Protein AF-A0A328RET3-F1 (afdb_monomer)

Nearest PDB structures (foldseek):
  8r55-assembly1_z  TM=6.694E-01  e=1.239E-01  Bacillus subtilis
  3qii-assembly1_A-2  TM=6.560E-01  e=2.135E-01  Homo sapiens
  2equ-assembly1_A  TM=6.063E-01  e=1.578E-01  Homo sapiens
  8c3a-assembly2_BH  TM=6.347E-01  e=8.083E-01  Candida albicans
  7ohr-assembly1_M  TM=5.501E-01  e=5.622E-01  Saccharomyces cerevisiae S288C

Foldseek 3Di:
DPPPDPDDDDFQFWKAFPPPRFIWGFHDADPVQWTFIAGPVRDTDTHHPVCCVPGIDTPCRVVVHPDTDGPPDDD

Solvent-accessible surface area (backbone atoms only — not comparable to full-atom values): 4519 Å² total; per-residue (Å²): 134,84,81,74,72,81,81,80,87,49,68,36,27,40,33,29,31,72,87,79,62,50,53,36,29,38,55,46,77,46,96,89,56,30,32,39,28,33,38,83,86,69,45,80,46,76,43,47,51,67,52,48,70,71,46,36,41,42,52,18,70,76,68,73,45,97,59,76,55,39,74,88,64,79,133

Structure (mmCIF, N/CA/C/O backbone):
data_AF-A0A328RET3-F1
#
_entry.id   AF-A0A328RET3-F1
#
loop_
_atom_site.group_PDB
_atom_site.id
_atom_site.type_symbol
_atom_site.label_atom_id
_atom_site.label_alt_id
_atom_site.label_comp_id
_atom_site.label_asym_id
_atom_site.label_entity_id
_atom_site.label_seq_id
_atom_site.pdbx_PDB_ins_code
_atom_site.Cartn_x
_atom_site.Cartn_y
_atom_site.Cartn_z
_atom_site.occupancy
_atom_site.B_iso_or_equiv
_atom_site.auth_seq_id
_atom_site.auth_comp_id
_atom_site.auth_asym_id
_atom_site.auth_atom_id
_atom_site.pdbx_PDB_model_num
ATOM 1 N N . MET A 1 1 ? -4.464 25.882 6.307 1.00 40.34 1 MET A N 1
ATOM 2 C CA . MET A 1 1 ? -4.197 24.626 5.569 1.00 40.34 1 MET A CA 1
ATOM 3 C C . MET A 1 1 ? -3.121 23.850 6.311 1.00 40.34 1 MET A C 1
ATOM 5 O O . MET A 1 1 ? -1.976 24.285 6.332 1.00 40.34 1 MET A O 1
ATOM 9 N N . SER A 1 2 ? -3.495 22.777 7.012 1.00 36.66 2 SER A N 1
ATOM 10 C CA . SER A 1 2 ? -2.539 21.967 7.777 1.00 36.66 2 SER A CA 1
ATOM 11 C C . SER A 1 2 ? -1.558 21.312 6.803 1.00 36.66 2 SER A C 1
ATOM 13 O O . SER A 1 2 ? -1.986 20.603 5.891 1.00 36.66 2 SER A O 1
ATOM 15 N N . LYS A 1 3 ? -0.258 21.600 6.942 1.00 42.03 3 LYS A N 1
ATOM 16 C CA . LYS A 1 3 ? 0.806 20.931 6.184 1.00 42.03 3 LYS A CA 1
ATOM 17 C C . LYS A 1 3 ? 0.746 19.451 6.562 1.00 42.03 3 LYS A C 1
ATOM 19 O O . LYS A 1 3 ? 1.305 19.066 7.585 1.00 42.03 3 LYS A O 1
ATOM 24 N N . LYS A 1 4 ? 0.038 18.625 5.780 1.00 51.62 4 LYS A N 1
ATOM 25 C CA . LYS A 1 4 ? 0.141 17.168 5.904 1.00 51.62 4 LYS A CA 1
ATOM 26 C C . LYS A 1 4 ? 1.625 16.844 5.759 1.00 51.62 4 LYS A C 1
ATOM 28 O O . LYS A 1 4 ? 2.209 17.087 4.704 1.00 51.62 4 LYS A O 1
ATOM 33 N N . SER A 1 5 ? 2.247 16.400 6.850 1.00 53.44 5 SER A N 1
ATOM 34 C CA . SER A 1 5 ? 3.602 15.857 6.826 1.00 53.44 5 SER A CA 1
ATOM 35 C C . SER A 1 5 ? 3.680 14.868 5.665 1.00 53.44 5 SER A C 1
ATOM 37 O O . SER A 1 5 ? 2.788 14.027 5.534 1.00 53.44 5 SER A O 1
ATOM 39 N N . LYS A 1 6 ? 4.675 15.006 4.777 1.00 62.31 6 LYS A N 1
ATOM 40 C CA . LYS A 1 6 ? 4.858 14.074 3.654 1.00 62.31 6 LYS A CA 1
ATOM 41 C C . LYS A 1 6 ? 4.934 12.663 4.239 1.00 62.31 6 LYS A C 1
ATOM 43 O O . LYS A 1 6 ? 5.908 12.351 4.927 1.00 62.31 6 LYS A O 1
ATOM 48 N N . ARG A 1 7 ? 3.921 11.827 3.981 1.00 69.94 7 ARG A N 1
ATOM 49 C CA . ARG A 1 7 ? 3.945 10.413 4.372 1.00 69.94 7 ARG A CA 1
ATOM 50 C C . ARG A 1 7 ? 5.197 9.784 3.771 1.00 69.94 7 ARG A C 1
ATOM 52 O O . ARG A 1 7 ? 5.405 9.811 2.559 1.00 69.94 7 ARG A O 1
ATOM 59 N N . GLN A 1 8 ? 6.066 9.267 4.633 1.00 80.88 8 GLN A N 1
ATOM 60 C CA . GLN A 1 8 ? 7.250 8.539 4.203 1.00 80.88 8 GLN A CA 1
ATOM 61 C C . GLN A 1 8 ? 6.884 7.069 4.026 1.00 80.88 8 GLN A C 1
ATOM 63 O O . GLN A 1 8 ? 6.820 6.314 4.997 1.00 80.88 8 GLN A O 1
ATOM 68 N N . TYR A 1 9 ? 6.667 6.668 2.777 1.00 86.12 9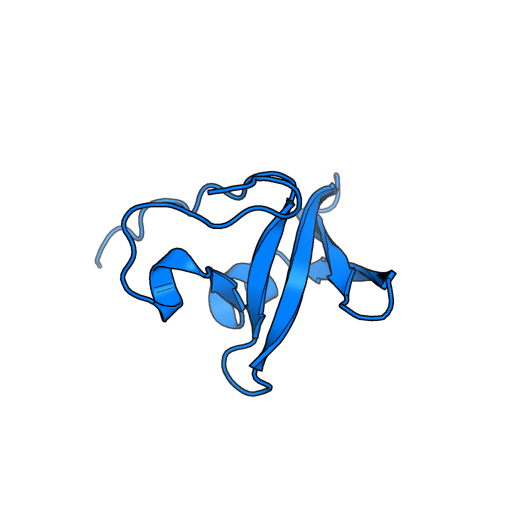 TYR A N 1
ATOM 69 C CA . TYR A 1 9 ? 6.446 5.271 2.425 1.00 86.12 9 TYR A CA 1
ATOM 70 C C . TYR A 1 9 ? 7.738 4.473 2.576 1.00 86.12 9 TYR A C 1
ATOM 72 O O . TYR A 1 9 ? 8.799 4.857 2.079 1.00 86.12 9 TYR A O 1
ATOM 80 N N . LYS A 1 10 ? 7.650 3.355 3.295 1.00 87.38 10 LYS A N 1
ATOM 81 C CA . LYS A 1 10 ? 8.776 2.461 3.576 1.00 87.38 10 LYS A CA 1
ATOM 82 C C . LYS A 1 10 ? 8.521 1.120 2.912 1.00 87.38 10 LYS A C 1
ATOM 84 O O . LYS A 1 10 ? 7.393 0.639 2.892 1.00 87.38 10 LYS A O 1
ATOM 89 N N . ARG A 1 11 ? 9.573 0.485 2.398 1.00 87.88 11 ARG A N 1
ATOM 90 C CA . ARG A 1 11 ? 9.463 -0.860 1.822 1.00 87.88 11 ARG A CA 1
ATOM 91 C C . ARG A 1 11 ? 8.821 -1.822 2.827 1.00 87.88 11 ARG A C 1
ATOM 93 O O . ARG A 1 11 ? 9.157 -1.794 4.012 1.00 87.88 11 ARG A O 1
ATOM 100 N N . ALA A 1 12 ? 7.942 -2.678 2.318 1.00 89.56 12 ALA A N 1
ATOM 101 C CA . ALA A 1 12 ? 7.159 -3.654 3.069 1.00 89.56 12 ALA A CA 1
ATOM 102 C C . ALA A 1 12 ? 6.144 -3.056 4.061 1.00 89.56 12 ALA A C 1
ATOM 104 O O . ALA A 1 12 ? 5.650 -3.786 4.917 1.00 89.56 12 ALA A O 1
ATOM 105 N N . MET A 1 13 ? 5.829 -1.762 3.957 1.00 90.94 13 MET A N 1
ATOM 106 C CA . MET A 1 13 ? 4.778 -1.110 4.742 1.00 90.94 13 MET A CA 1
ATOM 107 C C . MET A 1 13 ? 3.400 -1.652 4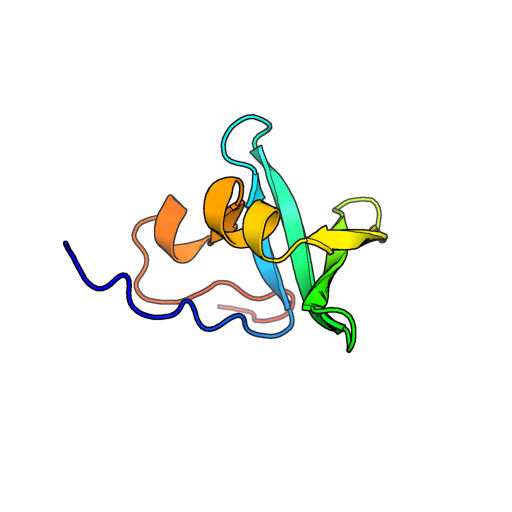.367 1.00 90.94 13 MET A C 1
ATOM 109 O O . MET A 1 13 ? 3.097 -1.822 3.186 1.00 90.94 13 MET A O 1
ATOM 113 N N . GLU A 1 14 ? 2.578 -1.918 5.379 1.00 90.88 14 GLU A N 1
ATOM 114 C CA . GLU A 1 14 ? 1.201 -2.371 5.191 1.00 90.88 14 GLU A CA 1
ATOM 115 C C . GLU A 1 14 ? 0.263 -1.168 5.060 1.00 90.88 14 GLU A C 1
ATOM 117 O O . GLU A 1 14 ? 0.221 -0.303 5.942 1.00 90.88 14 GLU A O 1
ATOM 122 N N . LEU A 1 15 ? -0.476 -1.127 3.954 1.00 92.12 15 LEU A N 1
ATOM 123 C CA . LEU A 1 15 ? -1.492 -0.122 3.671 1.00 92.12 15 LEU A CA 1
ATOM 124 C C . LEU A 1 15 ? -2.851 -0.807 3.538 1.00 92.12 15 LEU A C 1
ATOM 126 O O . LEU A 1 15 ? -2.946 -1.926 3.034 1.00 92.12 15 LEU A O 1
ATOM 130 N N . PHE A 1 16 ? -3.898 -0.118 3.964 1.00 92.00 16 PHE A N 1
ATOM 131 C CA . PHE A 1 16 ? -5.274 -0.591 3.930 1.00 92.00 16 PHE A CA 1
ATOM 132 C C . PHE A 1 16 ? -6.112 0.402 3.143 1.00 92.00 16 PHE A C 1
ATOM 134 O O . PHE A 1 16 ? -6.048 1.605 3.399 1.00 92.00 16 PHE A O 1
ATOM 141 N N . HIS A 1 17 ? -6.888 -0.098 2.190 1.00 92.62 17 HIS A N 1
ATOM 142 C CA . HIS A 1 17 ? -7.861 0.719 1.481 1.00 92.62 17 HIS A CA 1
ATOM 143 C C . HIS A 1 17 ? -8.975 1.131 2.450 1.00 92.62 17 HIS A C 1
ATOM 145 O O . HIS A 1 17 ? -9.507 0.281 3.167 1.00 92.62 17 HIS A O 1
ATOM 151 N N . LYS A 1 18 ? -9.351 2.412 2.460 1.00 90.12 18 LYS A N 1
ATOM 152 C CA . LYS A 1 18 ? -10.322 2.977 3.413 1.00 90.12 18 LYS A CA 1
ATOM 153 C C . LYS A 1 18 ? -11.698 2.318 3.329 1.00 90.12 18 LYS A C 1
ATOM 155 O O . LYS A 1 18 ? -12.234 1.946 4.363 1.00 90.12 18 LYS A O 1
ATOM 160 N N . ASP A 1 19 ? -12.217 2.135 2.114 1.00 89.75 19 ASP A N 1
ATOM 161 C CA . ASP A 1 19 ? -13.574 1.596 1.927 1.00 89.75 19 ASP A CA 1
ATOM 162 C C . ASP A 1 19 ? -13.631 0.066 1.905 1.00 89.75 19 ASP A C 1
ATOM 164 O O . ASP A 1 19 ? -14.489 -0.548 2.528 1.00 89.75 19 ASP A O 1
ATOM 168 N N . THR A 1 20 ? -12.719 -0.578 1.171 1.00 89.31 20 THR A N 1
ATOM 169 C CA . THR A 1 20 ? -12.769 -2.036 0.976 1.00 89.31 20 THR A CA 1
ATOM 170 C C . THR A 1 20 ? -12.046 -2.821 2.066 1.00 89.31 20 THR A C 1
ATOM 172 O O . THR A 1 20 ? -12.110 -4.049 2.066 1.00 89.31 20 THR A O 1
ATOM 175 N N . HIS A 1 21 ? -11.304 -2.141 2.947 1.00 84.44 21 HIS A N 1
ATOM 176 C CA . HIS A 1 21 ? -10.404 -2.736 3.941 1.00 84.44 21 HIS A CA 1
ATOM 177 C C . HIS A 1 21 ? -9.363 -3.709 3.363 1.00 84.44 21 HIS A C 1
ATOM 179 O O . HIS A 1 21 ? -8.686 -4.419 4.108 1.00 84.44 21 HIS A O 1
ATOM 185 N N . LYS A 1 22 ? -9.183 -3.725 2.035 1.00 90.12 22 LYS A N 1
ATOM 186 C CA . LYS A 1 22 ? -8.191 -4.572 1.379 1.00 90.12 22 LYS A CA 1
ATOM 187 C C . LYS A 1 22 ? -6.794 -4.107 1.745 1.00 90.12 22 LYS A C 1
ATOM 189 O O . LYS A 1 22 ? -6.463 -2.924 1.633 1.00 90.12 22 LYS A O 1
ATOM 194 N N . LYS A 1 23 ? -5.964 -5.064 2.141 1.00 91.75 23 LYS A N 1
ATOM 195 C CA . LYS A 1 23 ? -4.567 -4.835 2.474 1.00 91.75 23 LYS A CA 1
ATOM 196 C C . LYS A 1 23 ? -3.684 -4.949 1.237 1.00 91.75 23 LYS A C 1
ATOM 198 O O . LYS A 1 23 ? -3.799 -5.877 0.435 1.00 91.75 23 LYS A O 1
ATOM 203 N N . ILE A 1 24 ? -2.735 -4.030 1.141 1.00 93.75 24 ILE A N 1
ATOM 204 C CA . ILE A 1 24 ? -1.631 -4.076 0.189 1.00 93.75 24 ILE A CA 1
ATOM 205 C C . ILE A 1 24 ? -0.310 -3.840 0.923 1.00 93.75 24 ILE A C 1
ATOM 207 O O . ILE A 1 24 ? -0.257 -3.281 2.020 1.00 93.75 24 ILE A O 1
ATOM 211 N N . ILE A 1 25 ? 0.780 -4.275 0.307 1.00 93.81 25 ILE A N 1
ATOM 212 C CA . ILE A 1 25 ? 2.137 -4.085 0.805 1.00 93.81 25 ILE A CA 1
ATOM 213 C C . ILE A 1 25 ? 2.878 -3.195 -0.178 1.00 93.81 25 ILE A C 1
ATOM 215 O O . ILE A 1 25 ? 3.077 -3.572 -1.333 1.00 93.81 25 ILE A O 1
ATOM 219 N N . PHE A 1 26 ? 3.334 -2.042 0.295 1.00 93.69 26 PHE A N 1
ATOM 220 C CA . PHE A 1 26 ? 4.143 -1.136 -0.505 1.00 93.69 26 PHE A CA 1
ATOM 221 C C . PHE A 1 26 ? 5.526 -1.748 -0.776 1.00 93.69 26 PHE A C 1
ATOM 223 O O . PHE A 1 26 ? 6.250 -2.117 0.158 1.00 93.69 26 PHE A O 1
ATOM 230 N N . ALA A 1 27 ? 5.922 -1.840 -2.046 1.00 92.88 27 ALA A N 1
ATOM 231 C CA . ALA A 1 27 ? 7.249 -2.309 -2.435 1.00 92.88 27 ALA A CA 1
ATOM 232 C C . ALA A 1 27 ? 8.202 -1.134 -2.692 1.00 92.88 27 ALA A C 1
ATOM 234 O O . ALA A 1 27 ? 9.193 -0.990 -1.969 1.00 92.88 27 ALA A O 1
ATOM 235 N N . LYS A 1 28 ? 7.911 -0.312 -3.706 1.00 93.50 28 LYS A N 1
ATOM 236 C CA . LYS A 1 28 ? 8.726 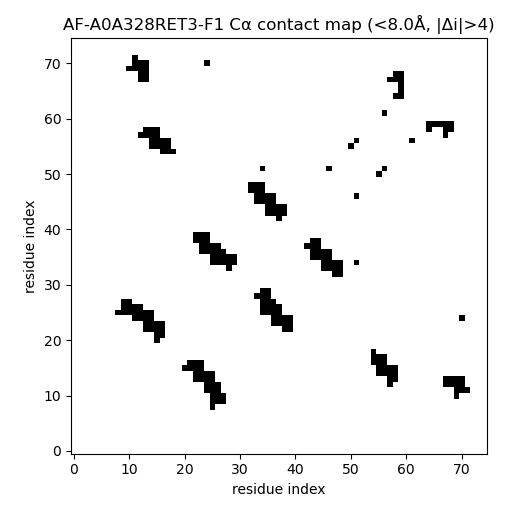0.843 -4.111 1.00 93.50 28 LYS A CA 1
ATOM 237 C C . LYS A 1 28 ? 7.917 1.831 -4.955 1.00 93.50 28 LYS A C 1
ATOM 239 O O . LYS A 1 28 ? 6.874 1.470 -5.489 1.00 93.50 28 LYS A O 1
ATOM 244 N N . TRP A 1 29 ? 8.452 3.036 -5.121 1.00 93.31 29 TRP A N 1
ATOM 245 C CA . TRP A 1 29 ? 8.029 3.943 -6.1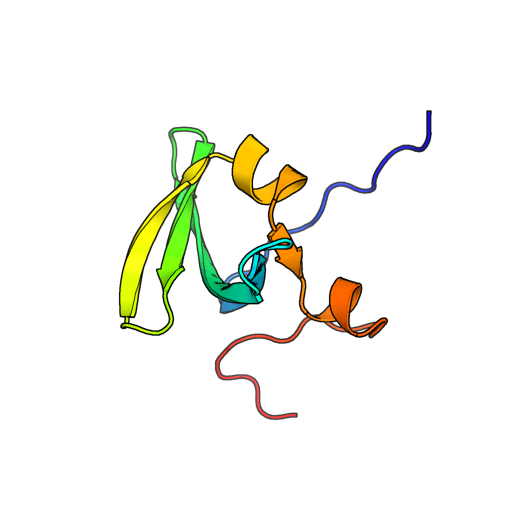88 1.00 93.31 29 TRP A CA 1
ATOM 246 C C . TRP A 1 29 ? 8.667 3.522 -7.514 1.00 93.31 29 TRP A C 1
ATOM 248 O O . TRP A 1 29 ? 9.821 3.083 -7.537 1.00 93.31 29 TRP A O 1
ATOM 258 N N . ASN A 1 30 ? 7.895 3.633 -8.585 1.00 92.69 30 ASN A N 1
ATOM 259 C CA . ASN A 1 30 ? 8.337 3.511 -9.965 1.00 92.69 30 ASN A CA 1
ATOM 260 C C . ASN A 1 30 ? 8.724 4.896 -10.514 1.00 92.69 30 ASN A C 1
ATOM 262 O O . ASN A 1 30 ? 8.395 5.928 -9.921 1.00 92.69 30 ASN A O 1
ATOM 266 N N . ASP A 1 31 ? 9.416 4.912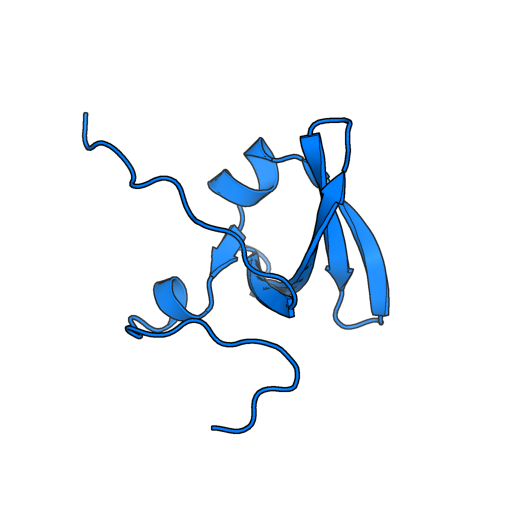 -11.652 1.00 90.69 31 ASP A N 1
ATOM 267 C CA . ASP A 1 31 ? 9.932 6.144 -12.268 1.00 90.69 31 ASP A CA 1
ATOM 268 C C . ASP A 1 31 ? 8.814 7.043 -12.828 1.00 90.69 31 ASP A C 1
ATOM 270 O O . ASP A 1 31 ? 8.978 8.257 -12.919 1.00 90.69 31 ASP A O 1
ATOM 274 N N . ASP A 1 32 ? 7.655 6.457 -13.139 1.00 89.44 32 ASP A N 1
ATOM 275 C CA . ASP A 1 32 ? 6.435 7.146 -13.578 1.00 89.44 32 ASP A CA 1
ATOM 276 C C . ASP A 1 32 ? 5.657 7.815 -12.428 1.00 89.44 32 ASP A C 1
ATOM 278 O O . ASP A 1 32 ? 4.666 8.504 -12.657 1.00 89.44 32 ASP A O 1
ATOM 282 N N . GLY A 1 33 ? 6.105 7.636 -11.181 1.00 85.50 33 GLY A N 1
ATOM 283 C CA . GLY A 1 33 ? 5.431 8.157 -9.996 1.00 85.50 33 GLY A CA 1
ATOM 284 C C . GLY A 1 33 ? 4.318 7.260 -9.447 1.00 85.50 33 GLY A C 1
ATOM 285 O O . GLY A 1 33 ? 3.701 7.637 -8.449 1.00 85.50 33 GLY A O 1
ATOM 286 N N . SER A 1 34 ? 4.090 6.075 -10.020 1.00 92.75 34 SER A N 1
ATOM 287 C CA . SER A 1 34 ? 3.219 5.047 -9.441 1.00 92.75 34 SER A CA 1
ATOM 288 C C . SER A 1 34 ? 3.943 4.251 -8.347 1.00 92.75 34 SER A C 1
ATOM 290 O O . SER A 1 34 ? 5.172 4.152 -8.307 1.00 92.75 34 SER A O 1
ATOM 292 N N . ALA A 1 35 ? 3.193 3.670 -7.420 1.00 93.62 35 ALA A N 1
ATOM 293 C CA . ALA A 1 35 ? 3.702 2.758 -6.411 1.00 93.62 35 ALA A CA 1
ATOM 294 C C . ALA A 1 35 ? 3.501 1.309 -6.844 1.00 93.62 35 ALA A C 1
ATOM 296 O O . ALA A 1 35 ? 2.370 0.847 -6.999 1.00 93.62 35 ALA A O 1
ATOM 297 N N . ALA A 1 36 ? 4.592 0.555 -6.913 1.00 95.00 36 ALA A N 1
ATOM 298 C CA . ALA A 1 36 ? 4.530 -0.893 -6.996 1.00 95.00 36 ALA A CA 1
ATOM 299 C C . ALA A 1 36 ? 4.095 -1.466 -5.639 1.00 95.00 36 ALA A C 1
ATOM 301 O O . ALA A 1 36 ? 4.771 -1.284 -4.617 1.00 95.00 36 ALA A O 1
ATOM 302 N N . CYS A 1 37 ? 2.981 -2.190 -5.637 1.00 94.69 37 CYS A N 1
ATOM 303 C CA . CYS A 1 37 ? 2.371 -2.783 -4.456 1.00 94.69 37 CYS A CA 1
ATOM 304 C C . CYS A 1 37 ? 2.089 -4.275 -4.658 1.00 94.69 37 CYS A C 1
ATOM 306 O O . CYS A 1 37 ? 1.937 -4.763 -5.777 1.00 94.69 37 CYS A O 1
ATOM 308 N N . ILE A 1 38 ? 2.022 -5.012 -3.552 1.00 94.94 38 ILE A N 1
ATOM 309 C CA . ILE A 1 38 ? 1.715 -6.444 -3.533 1.00 94.94 38 ILE A CA 1
ATOM 310 C C . ILE A 1 38 ? 0.422 -6.650 -2.751 1.00 94.94 38 ILE A C 1
ATOM 312 O O . ILE A 1 38 ? 0.324 -6.252 -1.592 1.00 94.94 38 ILE A O 1
ATOM 316 N N . THR A 1 39 ? -0.560 -7.282 -3.378 1.00 93.00 39 THR A N 1
ATOM 317 C CA . THR A 1 39 ? -1.830 -7.670 -2.744 1.00 93.00 39 THR A CA 1
ATOM 318 C C . THR A 1 39 ? -1.659 -8.882 -1.821 1.00 93.00 39 THR A C 1
ATOM 320 O O . THR A 1 39 ? -0.634 -9.569 -1.858 1.00 93.00 39 THR A O 1
ATOM 323 N N . GLU A 1 40 ? -2.663 -9.182 -0.995 1.00 87.25 40 GLU A N 1
ATOM 324 C CA . GLU A 1 40 ? -2.666 -10.403 -0.170 1.00 87.25 40 GLU A CA 1
ATOM 325 C C . GLU A 1 40 ? -2.544 -11.683 -1.010 1.00 87.25 40 GLU A C 1
ATOM 327 O O . GLU A 1 40 ? -1.780 -12.581 -0.650 1.00 87.25 40 GLU A O 1
ATOM 332 N N . ASP A 1 41 ? -3.153 -11.691 -2.199 1.00 89.75 41 ASP A N 1
ATOM 333 C CA . ASP A 1 41 ? -3.067 -12.772 -3.192 1.00 89.75 41 ASP A CA 1
ATOM 334 C C . ASP A 1 41 ? -1.701 -12.856 -3.897 1.00 89.75 41 ASP A C 1
ATOM 336 O O . ASP A 1 41 ? -1.540 -13.565 -4.892 1.00 89.75 41 ASP A O 1
ATOM 340 N N . LYS A 1 42 ? -0.698 -12.111 -3.414 1.00 88.69 42 LYS A N 1
ATOM 341 C CA . LYS A 1 42 ? 0.662 -12.030 -3.972 1.00 88.69 42 LYS A CA 1
ATOM 342 C C . LYS A 1 42 ? 0.711 -11.531 -5.422 1.00 88.69 42 LYS A C 1
ATOM 344 O O . LYS A 1 42 ? 1.712 -11.742 -6.104 1.00 88.69 42 LYS A O 1
ATOM 349 N N . ARG A 1 43 ? -0.330 -10.838 -5.893 1.00 93.00 43 ARG A N 1
ATOM 350 C CA . ARG A 1 43 ? -0.323 -10.165 -7.200 1.00 93.00 43 ARG A CA 1
ATOM 351 C C . ARG A 1 43 ? 0.336 -8.800 -7.083 1.00 93.00 43 ARG A C 1
ATOM 353 O O . ARG A 1 43 ? 0.071 -8.077 -6.118 1.00 93.00 43 ARG A O 1
ATOM 360 N N . PHE A 1 44 ? 1.152 -8.459 -8.073 1.00 93.19 44 PHE A N 1
ATOM 361 C CA . PHE A 1 44 ? 1.741 -7.133 -8.216 1.00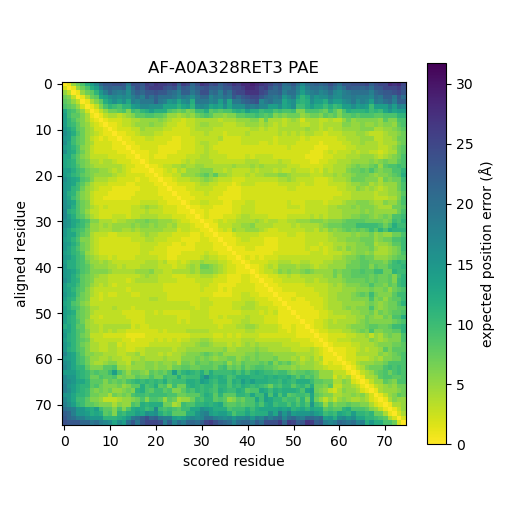 93.19 44 PHE A CA 1
ATOM 362 C C . PHE A 1 44 ? 0.749 -6.203 -8.905 1.00 93.19 44 PHE A C 1
ATOM 364 O O . PHE A 1 44 ? 0.186 -6.556 -9.939 1.00 93.19 44 PHE A O 1
ATOM 371 N N . ILE A 1 45 ? 0.544 -5.031 -8.320 1.00 94.44 45 ILE A N 1
ATOM 372 C CA . ILE A 1 45 ? -0.288 -3.963 -8.870 1.00 94.44 45 ILE A CA 1
ATOM 373 C C . ILE A 1 45 ? 0.481 -2.648 -8.784 1.00 94.44 45 ILE A C 1
ATOM 375 O O . ILE A 1 45 ? 1.270 -2.452 -7.856 1.00 94.44 45 ILE A O 1
ATOM 379 N N . ASN A 1 46 ? 0.244 -1.755 -9.737 1.00 95.00 46 ASN A N 1
ATOM 380 C CA . ASN A 1 46 ? 0.731 -0.384 -9.678 1.00 95.00 46 ASN A CA 1
ATOM 381 C C . ASN A 1 46 ? -0.442 0.511 -9.298 1.00 95.00 46 ASN A C 1
ATOM 383 O O . ASN A 1 46 ? -1.521 0.371 -9.867 1.00 95.00 46 ASN A O 1
ATOM 387 N N . ILE A 1 47 ? -0.224 1.383 -8.322 1.00 93.38 47 ILE A N 1
ATOM 388 C CA . ILE A 1 47 ? -1.237 2.310 -7.820 1.00 93.38 47 ILE A CA 1
ATOM 389 C C . ILE A 1 47 ? -0.683 3.716 -7.950 1.00 93.38 47 ILE A C 1
ATOM 391 O O . ILE A 1 47 ? 0.470 3.958 -7.585 1.00 93.38 47 ILE A O 1
ATOM 395 N N . ASP A 1 48 ? -1.480 4.649 -8.450 1.00 92.75 48 ASP A N 1
ATOM 396 C CA . ASP A 1 48 ? -1.032 6.027 -8.568 1.00 92.75 48 ASP A CA 1
ATOM 397 C C . ASP A 1 48 ? -0.770 6.647 -7.199 1.00 92.75 48 ASP A C 1
ATOM 399 O O . ASP A 1 48 ? -1.425 6.357 -6.197 1.00 92.75 48 ASP A O 1
ATOM 403 N N . LYS A 1 49 ? 0.190 7.569 -7.150 1.00 88.94 49 LYS A N 1
ATOM 404 C CA . LYS A 1 49 ? 0.529 8.264 -5.906 1.00 88.94 49 LYS A CA 1
ATOM 405 C C . LYS A 1 49 ? -0.671 8.964 -5.270 1.00 88.94 49 LYS A C 1
ATOM 407 O O . LYS A 1 49 ? -0.824 8.921 -4.052 1.00 88.94 49 LYS A O 1
ATOM 412 N N . ASN A 1 50 ? -1.507 9.597 -6.092 1.00 89.38 50 ASN A N 1
ATOM 413 C CA . ASN A 1 50 ? -2.699 10.294 -5.617 1.00 89.38 50 ASN A CA 1
ATOM 414 C C . ASN A 1 50 ? -3.711 9.311 -5.020 1.00 89.38 50 ASN A C 1
ATOM 416 O O . ASN A 1 50 ? -4.245 9.585 -3.951 1.00 89.38 50 ASN A O 1
ATOM 420 N N . GLU A 1 51 ? -3.917 8.164 -5.667 1.00 90.38 51 GLU A N 1
ATOM 421 C CA . GLU A 1 51 ? -4.793 7.095 -5.176 1.00 90.38 51 GLU A CA 1
ATOM 422 C C . GLU A 1 51 ? -4.272 6.538 -3.843 1.00 90.38 51 GLU A C 1
ATOM 424 O O . GLU A 1 51 ? -5.011 6.452 -2.867 1.00 90.38 51 GLU A O 1
ATOM 429 N N . ILE A 1 52 ? -2.965 6.282 -3.719 1.00 89.69 52 ILE A N 1
ATOM 430 C CA . ILE A 1 52 ? -2.366 5.852 -2.444 1.00 89.69 52 ILE A CA 1
ATOM 431 C C . ILE A 1 52 ? -2.546 6.884 -1.323 1.00 89.69 52 ILE A C 1
ATOM 433 O O . ILE A 1 52 ? -2.874 6.524 -0.191 1.00 89.69 52 ILE A O 1
ATOM 437 N N . ASP A 1 53 ? -2.331 8.168 -1.606 1.00 87.50 53 ASP A N 1
ATOM 438 C CA . ASP A 1 53 ? -2.410 9.216 -0.586 1.00 87.50 53 ASP A CA 1
ATOM 439 C C . ASP A 1 53 ? -3.862 9.498 -0.152 1.00 87.50 53 ASP A C 1
ATOM 441 O O . ASP A 1 53 ? -4.105 9.914 0.993 1.00 87.50 53 ASP A O 1
ATOM 445 N N . LEU A 1 54 ? -4.827 9.284 -1.052 1.00 89.81 54 LEU A N 1
ATOM 446 C CA . LEU A 1 54 ? -6.245 9.555 -0.828 1.00 89.81 54 LEU A CA 1
ATOM 447 C C . LEU A 1 54 ? -7.005 8.345 -0.297 1.00 89.81 54 LEU A C 1
ATOM 449 O O . LEU A 1 54 ? -7.747 8.508 0.672 1.00 89.81 54 LEU A O 1
ATOM 453 N N . ASP A 1 55 ? -6.782 7.157 -0.844 1.00 92.56 55 ASP A N 1
ATOM 454 C CA . ASP A 1 55 ? -7.656 5.997 -0.629 1.00 92.56 55 ASP A CA 1
ATOM 455 C C . ASP A 1 55 ? -7.047 4.964 0.313 1.00 92.56 55 ASP A C 1
ATOM 457 O O . ASP A 1 55 ? -7.761 4.128 0.870 1.00 92.56 55 ASP A O 1
ATOM 461 N N . TYR A 1 56 ? -5.745 5.072 0.591 1.00 91.75 56 TYR A N 1
ATOM 462 C CA . TYR A 1 56 ? -5.046 4.170 1.493 1.00 91.75 56 TYR A CA 1
ATOM 463 C C . TYR A 1 56 ? -4.609 4.856 2.795 1.00 91.75 56 TYR A C 1
ATOM 465 O O . TYR A 1 56 ? -4.275 6.047 2.867 1.00 91.75 56 TYR A O 1
ATOM 473 N N . ILE A 1 57 ? -4.626 4.074 3.871 1.00 91.06 57 ILE A N 1
ATOM 474 C CA . ILE A 1 57 ? -4.111 4.442 5.193 1.00 91.06 57 ILE A CA 1
ATOM 475 C C . ILE A 1 57 ? -3.083 3.419 5.642 1.00 91.06 57 ILE A C 1
ATOM 477 O O . ILE A 1 57 ? -3.199 2.232 5.331 1.00 91.06 57 ILE A O 1
ATOM 481 N N . SER A 1 58 ? -2.071 3.860 6.379 1.00 89.00 58 SER A N 1
ATOM 482 C CA . SER A 1 58 ? -1.120 2.920 6.958 1.00 89.00 58 SER A CA 1
ATOM 483 C C . SER A 1 58 ? -1.689 2.215 8.187 1.00 89.00 58 SER A C 1
ATOM 485 O O . SER A 1 58 ? -2.653 2.666 8.816 1.00 89.00 58 SER A O 1
ATOM 487 N N . TYR A 1 59 ? -1.068 1.097 8.561 1.00 82.81 59 TYR A N 1
ATOM 488 C CA . TYR A 1 59 ? -1.412 0.397 9.798 1.00 82.81 59 TYR A CA 1
ATOM 489 C C . TYR A 1 59 ? -1.326 1.311 11.029 1.00 82.81 59 TYR A C 1
ATOM 491 O O . TYR A 1 59 ? -2.196 1.240 11.904 1.00 82.81 59 TYR A O 1
ATOM 499 N N . SER A 1 60 ? -0.289 2.156 11.102 1.00 80.62 60 SER A N 1
ATOM 500 C CA . SER A 1 60 ? -0.083 3.056 12.240 1.00 80.62 60 SER A CA 1
ATOM 501 C C . SER A 1 60 ? -1.204 4.089 12.351 1.00 80.62 60 SER A C 1
ATOM 503 O O . SER A 1 60 ? -1.718 4.320 13.445 1.00 80.62 60 SER A O 1
ATOM 505 N N . GLU A 1 61 ? -1.661 4.623 11.217 1.00 82.00 61 GLU A N 1
ATOM 506 C CA . GLU A 1 61 ? -2.771 5.571 11.151 1.00 82.00 61 GLU A CA 1
ATOM 507 C C . GLU A 1 61 ? -4.098 4.906 11.524 1.00 82.00 61 GLU A C 1
ATOM 509 O O . GLU A 1 61 ? -4.870 5.468 12.302 1.00 82.00 61 GLU A O 1
ATOM 514 N N . SER A 1 62 ? -4.339 3.687 11.033 1.00 81.12 62 SER A N 1
ATOM 515 C CA . SER A 1 62 ? -5.556 2.929 11.341 1.00 81.12 62 SER A CA 1
ATOM 516 C C . SER A 1 62 ? -5.655 2.543 12.821 1.00 81.12 62 SER A C 1
ATOM 518 O O . SER A 1 62 ? -6.741 2.580 13.390 1.00 81.12 62 SER A O 1
ATOM 520 N N . ASN A 1 63 ? -4.538 2.165 13.450 1.00 78.50 63 ASN A N 1
ATOM 521 C CA . ASN A 1 63 ? -4.509 1.641 14.824 1.00 78.50 63 ASN A CA 1
ATOM 522 C C . ASN A 1 63 ? -3.993 2.656 15.854 1.00 78.50 63 ASN A C 1
ATOM 524 O O . ASN A 1 63 ? -3.760 2.294 17.007 1.00 78.50 63 ASN A O 1
ATOM 528 N N . ARG A 1 64 ? -3.784 3.915 15.442 1.00 79.19 64 ARG A N 1
ATOM 529 C CA . ARG A 1 64 ? -3.197 4.992 16.262 1.00 79.19 64 ARG A CA 1
ATOM 530 C C . ARG A 1 64 ? -1.881 4.584 16.937 1.00 79.19 64 ARG A C 1
ATOM 532 O O . ARG A 1 64 ? -1.605 4.972 18.071 1.00 79.19 64 ARG A O 1
ATOM 539 N N . GLN A 1 65 ? -1.070 3.785 16.248 1.00 77.31 65 GLN A N 1
ATOM 540 C CA . GLN A 1 65 ? 0.230 3.350 16.753 1.00 77.31 65 GLN A CA 1
ATOM 541 C C . GLN A 1 65 ? 1.329 4.331 16.347 1.00 77.31 65 GLN A C 1
ATOM 543 O O . GLN A 1 65 ? 1.268 4.962 15.299 1.00 77.31 65 GLN A O 1
ATOM 548 N N . SER A 1 66 ? 2.372 4.441 17.168 1.00 74.12 66 SER A N 1
ATOM 549 C CA . SER A 1 66 ? 3.530 5.293 16.866 1.00 74.12 66 SER A CA 1
ATOM 550 C C . SER A 1 66 ? 4.466 4.691 15.815 1.00 74.12 66 SER A C 1
ATOM 552 O O . SER A 1 66 ? 5.278 5.405 15.225 1.00 74.12 66 SER A O 1
ATOM 554 N N . ARG A 1 67 ? 4.385 3.373 15.588 1.00 77.50 67 ARG A N 1
ATOM 555 C CA . ARG A 1 67 ? 5.255 2.630 14.673 1.00 77.50 67 ARG A CA 1
ATOM 556 C C . ARG A 1 67 ? 4.459 2.017 13.533 1.00 77.50 67 ARG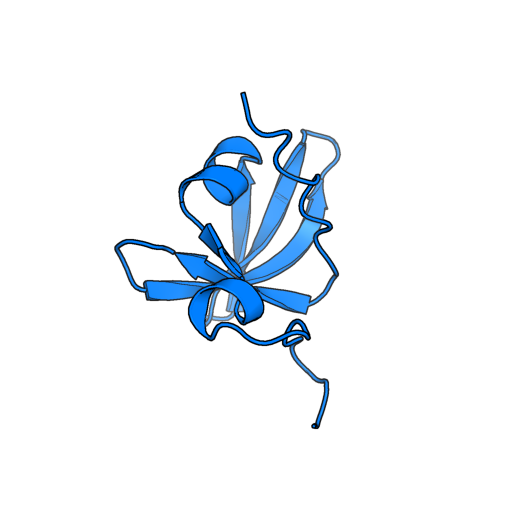 A C 1
ATOM 558 O O . ARG A 1 67 ? 3.350 1.525 13.707 1.00 77.50 67 ARG A O 1
ATOM 565 N N . GLU A 1 68 ? 5.084 2.020 12.364 1.00 80.50 68 GLU A N 1
ATOM 566 C CA . GLU A 1 68 ? 4.555 1.375 11.170 1.00 80.50 68 GLU A CA 1
ATOM 567 C C . GLU A 1 68 ? 4.850 -0.114 11.177 1.00 80.50 68 GLU A C 1
ATOM 569 O O . GLU A 1 68 ? 6.001 -0.519 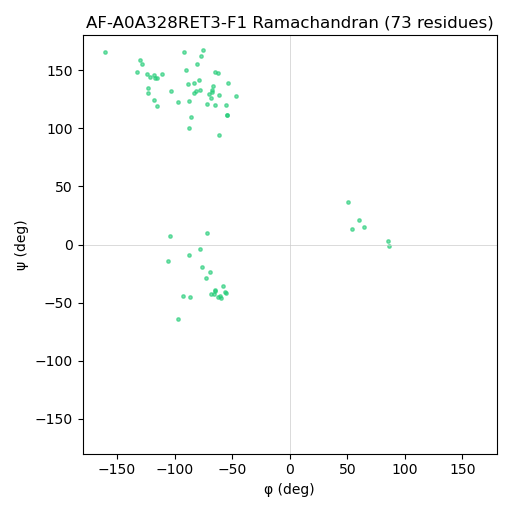11.370 1.00 80.50 68 GLU A O 1
ATOM 574 N N . ARG A 1 69 ? 3.828 -0.923 10.900 1.00 77.69 69 ARG A N 1
ATOM 575 C CA . ARG A 1 69 ? 4.000 -2.363 10.735 1.00 77.69 69 ARG A CA 1
ATOM 576 C C . ARG A 1 69 ? 4.571 -2.650 9.350 1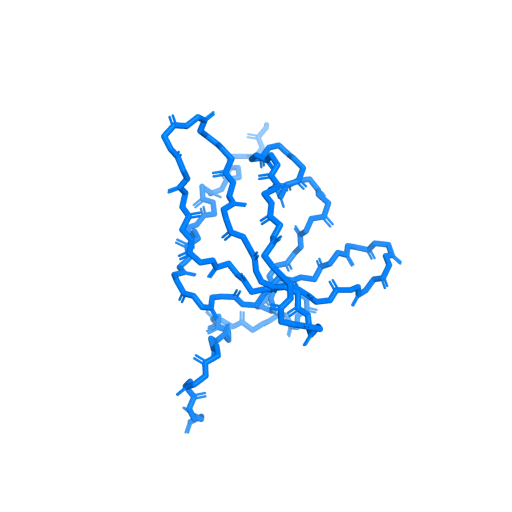.00 77.69 69 ARG A C 1
ATOM 578 O O . ARG A 1 69 ? 4.101 -2.117 8.343 1.00 77.69 69 ARG A O 1
ATOM 585 N N . ARG A 1 70 ? 5.596 -3.502 9.300 1.00 80.38 70 ARG A N 1
ATOM 586 C CA . ARG A 1 70 ? 6.194 -3.979 8.050 1.00 80.38 70 ARG A CA 1
ATOM 587 C C . ARG A 1 70 ? 6.120 -5.492 7.966 1.00 80.38 70 ARG A C 1
ATOM 589 O O . ARG A 1 70 ? 6.319 -6.180 8.968 1.00 80.38 70 ARG A O 1
ATOM 596 N N . LYS A 1 71 ? 5.904 -6.022 6.763 1.00 78.00 71 LYS A N 1
ATOM 597 C CA . LYS A 1 71 ? 5.956 -7.469 6.538 1.00 78.00 71 LYS A CA 1
ATOM 598 C C . LYS A 1 71 ? 7.357 -8.001 6.860 1.00 78.00 71 LYS A C 1
ATOM 600 O O . LYS A 1 71 ? 8.344 -7.488 6.338 1.00 78.00 71 LYS A O 1
ATOM 605 N N . GLY A 1 72 ? 7.426 -9.043 7.686 1.00 73.62 72 GLY A N 1
ATOM 606 C CA . GLY A 1 72 ? 8.678 -9.704 8.067 1.00 73.62 72 GLY A CA 1
ATOM 607 C C . GLY A 1 72 ? 9.405 -9.079 9.260 1.00 73.62 72 GLY A C 1
ATOM 608 O O . GLY A 1 72 ? 10.421 -9.622 9.677 1.00 73.62 72 GLY A O 1
ATOM 609 N N . GLN A 1 73 ? 8.893 -7.989 9.841 1.00 70.25 73 GLN A N 1
ATOM 610 C CA . GLN A 1 73 ? 9.328 -7.578 11.174 1.00 70.25 73 GLN A CA 1
ATOM 611 C C . GLN A 1 73 ? 8.487 -8.323 12.214 1.00 70.25 73 GLN A C 1
ATOM 613 O O . GLN A 1 73 ? 7.280 -8.102 12.323 1.00 70.25 73 GLN A O 1
ATOM 618 N N . GLY A 1 74 ? 9.133 -9.255 12.923 1.00 61.34 74 GLY A N 1
ATOM 619 C CA . GLY A 1 74 ? 8.652 -9.716 14.223 1.00 61.34 74 GLY A CA 1
ATOM 620 C C . GLY A 1 74 ? 8.657 -8.542 15.202 1.00 61.34 74 GLY A C 1
ATOM 621 O O . GLY A 1 74 ? 9.453 -7.616 15.037 1.00 61.34 74 GLY A O 1
ATOM 622 N N . TRP A 1 75 ? 7.709 -8.558 16.133 1.00 51.84 75 TRP A N 1
ATOM 623 C CA . TRP A 1 75 ? 7.531 -7.509 17.135 1.00 51.84 75 TRP A CA 1
ATOM 624 C C . TRP A 1 75 ? 8.726 -7.409 18.079 1.00 51.84 75 TRP A C 1
ATOM 626 O O . TRP A 1 75 ? 9.242 -8.481 18.466 1.00 51.84 75 TRP A O 1
#

pLDDT: mean 83.73, std 13.48, range [36.66, 95.0]

Radius of gyration: 12.16 Å; Cα contacts (8 Å, |Δi|>4): 122; chains: 1; bounding box: 24×37×31 Å

Mean predicted aligned error: 6.33 Å

Sequence (75 aa):
MSKKSKRQYKRAMELFHKDTHKKIIFAKWNDDGSAACITEDKRFINIDKNEIDLDYISYSESNRQSRERRKGQGW

Secondary structure (DSSP, 8-state):
----------TTBEEEETTT--EEEEEEE-TTSEEEEEETTS-EEEEEHHHHHHHEEEHHHHHT-SS--BTT---